Protein AF-A0A7Y4X3P5-F1 (afdb_monomer_lite)

Foldseek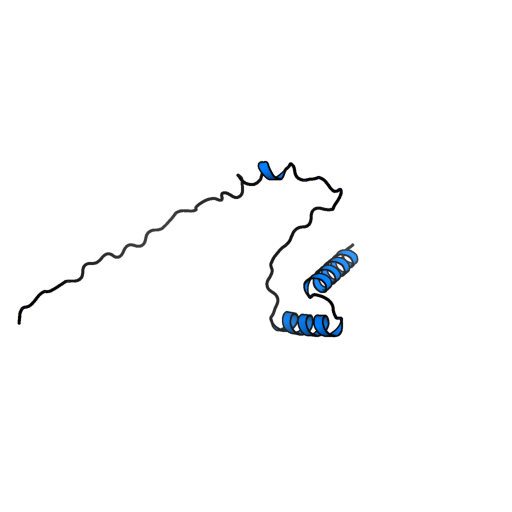 3Di:
DDDDDDDDDDDDDDDDDDDPDDPPPPVPPVPPPPPPDPDDDDDDDDDDDDPVVVVVLVVVCVVVVHDSVVVVVVVVVVVVVVVD

pLDDT: mean 72.59, std 22.55, range [35.78, 97.75]

Sequence (84 aa):
MSKKDFSIVGARRSGVIESTVFPAAVVAEEKINEFVAGQEPTTTMTFQLPTRVHTELKSYAVASRQKVKDILIRFIQEGLSRCK

Radius of gyration: 26.75 Å; chains: 1; bounding box: 82×50×46 Å

Secondary structure (DSSP, 8-state):
------------------------STTSSGGGG---S-PPPP-----PPPHHHHHHHHHHHHHHT--HHHHHHHHHHHHHHHT-

Structure (mmCIF, N/CA/C/O backbone):
data_AF-A0A7Y4X3P5-F1
#
_entry.id   AF-A0A7Y4X3P5-F1
#
loop_
_atom_site.group_PDB
_atom_site.id
_atom_site.type_symbol
_atom_site.label_atom_id
_atom_site.label_alt_id
_atom_site.label_comp_id
_atom_site.label_asym_id
_atom_site.label_entity_id
_atom_site.label_seq_id
_atom_site.pdbx_PDB_ins_code
_atom_site.Cartn_x
_atom_site.Cartn_y
_atom_site.Cartn_z
_atom_site.occupancy
_atom_site.B_iso_or_equiv
_atom_site.auth_seq_id
_atom_site.auth_comp_id
_atom_site.auth_asym_id
_atom_site.auth_atom_id
_atom_site.pdbx_PDB_model_num
ATOM 1 N N . MET A 1 1 ? 65.783 -22.958 14.169 1.00 43.53 1 MET A N 1
ATOM 2 C CA . MET A 1 1 ? 65.330 -21.549 14.226 1.00 43.53 1 MET A CA 1
ATOM 3 C C . MET A 1 1 ? 64.423 -21.368 15.437 1.00 43.53 1 MET A C 1
ATOM 5 O O . MET A 1 1 ? 63.763 -22.317 15.833 1.00 43.53 1 MET A O 1
ATOM 9 N N . SER A 1 2 ? 64.524 -20.204 16.076 1.00 41.72 2 SER A N 1
ATOM 10 C CA . SER A 1 2 ? 64.136 -19.901 17.460 1.00 41.72 2 SER A CA 1
ATOM 11 C C . SER A 1 2 ? 62.627 -19.850 17.735 1.00 41.72 2 SER A C 1
ATOM 13 O O . SER A 1 2 ? 61.857 -19.368 16.911 1.00 41.72 2 SER A O 1
ATOM 15 N N . LYS A 1 3 ? 62.265 -20.263 18.959 1.00 50.19 3 LYS A N 1
ATOM 16 C CA . LYS A 1 3 ? 60.998 -20.015 19.668 1.00 50.19 3 LYS A CA 1
ATOM 17 C C . LYS A 1 3 ? 60.721 -18.512 19.795 1.00 50.19 3 LYS A C 1
ATOM 19 O O . LYS A 1 3 ? 61.666 -17.785 20.110 1.00 50.19 3 LYS A O 1
ATOM 24 N N . LYS A 1 4 ? 59.453 -18.098 19.664 1.00 57.72 4 LYS A N 1
ATOM 25 C CA . LYS A 1 4 ? 58.809 -17.101 20.541 1.00 57.72 4 LYS A CA 1
ATOM 26 C C . LYS A 1 4 ? 57.312 -17.390 20.661 1.00 57.72 4 LYS A C 1
ATOM 28 O O . LYS A 1 4 ? 56.567 -17.332 19.689 1.00 57.72 4 LYS A O 1
ATOM 33 N N . ASP A 1 5 ? 56.954 -17.719 21.889 1.00 49.88 5 ASP A N 1
ATOM 34 C CA . ASP A 1 5 ? 55.638 -17.779 22.498 1.00 49.88 5 ASP A CA 1
ATOM 35 C C . ASP A 1 5 ? 54.877 -16.452 22.374 1.00 49.88 5 ASP A C 1
ATOM 37 O O . ASP A 1 5 ? 55.481 -15.385 22.474 1.00 49.88 5 ASP A O 1
ATOM 41 N N . PHE A 1 6 ? 53.548 -16.518 22.282 1.00 50.16 6 PHE A N 1
ATOM 42 C CA . PHE A 1 6 ? 52.685 -15.541 22.945 1.00 50.16 6 PHE A CA 1
ATOM 43 C C . PHE A 1 6 ? 51.461 -16.261 23.516 1.00 50.16 6 PHE A C 1
ATOM 45 O O . PHE A 1 6 ? 50.604 -16.766 22.792 1.00 50.16 6 PHE A O 1
ATOM 52 N N . SER A 1 7 ? 51.454 -16.351 24.844 1.00 43.34 7 SER A N 1
ATOM 53 C CA . SER A 1 7 ? 50.437 -16.999 25.663 1.00 43.34 7 SER A CA 1
ATOM 54 C C . SER A 1 7 ? 49.152 -16.182 25.801 1.00 43.34 7 SER A C 1
ATOM 56 O O . SER A 1 7 ? 49.140 -14.955 25.768 1.00 43.34 7 SER A O 1
ATOM 58 N N . ILE A 1 8 ? 48.089 -16.946 26.040 1.00 54.94 8 ILE A N 1
ATOM 59 C CA . ILE A 1 8 ? 46.721 -16.611 26.444 1.00 54.94 8 ILE A CA 1
ATOM 60 C C . ILE A 1 8 ? 46.681 -15.970 27.839 1.00 54.94 8 ILE A C 1
ATOM 62 O O . ILE A 1 8 ? 47.210 -16.584 28.756 1.00 54.94 8 ILE A O 1
ATOM 66 N N . VAL A 1 9 ? 45.947 -14.861 28.021 1.00 43.50 9 VAL A N 1
ATOM 67 C CA . VAL A 1 9 ? 45.166 -14.466 29.228 1.00 43.50 9 VAL A CA 1
ATOM 68 C C . VAL A 1 9 ? 44.189 -13.375 28.740 1.00 43.50 9 VAL A C 1
ATOM 70 O O . VAL A 1 9 ? 44.633 -12.425 28.116 1.00 43.50 9 VAL A O 1
ATOM 73 N N . GLY A 1 10 ? 42.861 -13.405 28.854 1.00 35.78 10 GLY A N 1
ATOM 74 C CA . GLY A 1 10 ? 41.969 -13.983 29.851 1.00 35.78 10 GLY A CA 1
ATOM 75 C C . GLY A 1 10 ? 41.194 -12.832 30.509 1.00 35.78 10 GLY A C 1
ATOM 76 O O . GLY A 1 10 ? 41.825 -11.963 31.087 1.00 35.78 10 GLY A O 1
ATOM 77 N N . ALA A 1 11 ? 39.858 -12.812 30.416 1.00 43.81 11 ALA A N 1
ATOM 78 C CA . ALA A 1 11 ? 38.954 -12.266 31.443 1.00 43.81 11 ALA A CA 1
ATOM 79 C C . ALA A 1 11 ? 37.489 -12.343 30.982 1.00 43.81 11 ALA A C 1
ATOM 81 O O . ALA A 1 11 ? 37.021 -11.578 30.144 1.00 43.81 11 ALA A O 1
ATOM 82 N N . ARG A 1 12 ? 36.743 -13.262 31.596 1.00 49.41 12 ARG A N 1
ATOM 83 C CA . ARG A 1 12 ? 35.287 -13.176 31.727 1.00 49.41 12 ARG A CA 1
ATOM 84 C C . ARG A 1 12 ? 34.955 -11.967 32.606 1.00 49.41 12 ARG A C 1
ATOM 86 O O . ARG A 1 12 ? 35.573 -11.845 33.661 1.00 49.41 12 ARG A O 1
ATOM 93 N N . ARG A 1 13 ? 33.923 -11.186 32.268 1.00 48.38 13 ARG A N 1
ATOM 94 C CA . ARG A 1 13 ? 33.001 -10.610 33.265 1.00 48.38 13 ARG A CA 1
ATOM 95 C C . ARG A 1 13 ? 31.716 -10.086 32.625 1.00 48.38 13 ARG A C 1
ATOM 97 O O . ARG A 1 13 ? 31.715 -9.139 31.853 1.00 48.38 13 ARG A O 1
ATOM 104 N N . SER A 1 14 ? 30.636 -10.760 33.009 1.00 48.19 14 SER A N 1
ATOM 105 C CA . SER A 1 14 ? 29.271 -10.252 33.085 1.00 48.19 14 SER A CA 1
ATOM 106 C C . SER A 1 14 ? 29.251 -8.879 33.766 1.00 48.19 14 SER A C 1
ATOM 108 O O . SER A 1 14 ? 29.813 -8.738 34.853 1.00 48.19 14 SER A O 1
ATOM 110 N N . GLY A 1 15 ? 28.589 -7.906 33.144 1.00 42.28 15 GLY A N 1
ATOM 111 C CA . GLY A 1 15 ? 28.351 -6.567 33.673 1.00 42.28 15 GLY A CA 1
ATOM 112 C C . GLY A 1 15 ? 26.969 -6.097 33.235 1.00 42.28 15 GLY A C 1
ATOM 113 O O . GLY A 1 15 ? 26.699 -5.948 32.049 1.00 42.28 15 GLY A O 1
ATOM 114 N N . VAL A 1 16 ? 26.090 -5.969 34.217 1.00 43.84 16 VAL A N 1
ATOM 115 C CA . VAL A 1 16 ? 24.715 -5.478 34.140 1.00 43.84 16 VAL A CA 1
ATOM 116 C C . VAL A 1 16 ? 24.746 -3.938 34.211 1.00 43.84 16 VAL A C 1
ATOM 118 O O . VAL A 1 16 ? 25.658 -3.385 34.817 1.00 43.84 16 VAL A O 1
ATOM 121 N N . ILE A 1 17 ? 23.693 -3.309 33.666 1.00 49.94 17 ILE A N 1
ATOM 122 C CA . ILE A 1 17 ? 23.237 -1.900 33.767 1.00 49.94 17 ILE A CA 1
ATOM 123 C C . ILE A 1 17 ? 24.048 -0.833 33.006 1.00 49.94 17 ILE A C 1
ATOM 125 O O . ILE A 1 17 ? 25.138 -0.465 33.411 1.00 49.94 17 ILE A O 1
ATOM 129 N N . GLU A 1 18 ? 23.427 -0.223 31.991 1.00 43.19 18 GLU A N 1
ATOM 130 C CA . GLU A 1 18 ? 23.050 1.195 32.085 1.00 43.19 18 GLU A CA 1
ATOM 131 C C . GLU A 1 18 ? 21.965 1.540 31.058 1.00 43.19 18 GLU A C 1
ATOM 133 O O . GLU A 1 18 ? 22.168 1.555 29.845 1.00 43.19 18 GLU A O 1
ATOM 138 N N . SER A 1 19 ? 20.770 1.788 31.598 1.00 49.31 19 SER A N 1
ATOM 139 C CA . SER A 1 19 ? 19.662 2.464 30.939 1.00 49.31 19 SER A CA 1
ATOM 140 C C . SER A 1 19 ? 20.130 3.852 30.506 1.00 49.31 19 SER A C 1
ATOM 142 O O . SER A 1 19 ? 20.053 4.806 31.277 1.00 49.31 19 SER A O 1
ATOM 144 N N . THR A 1 20 ? 20.613 3.979 29.274 1.00 44.00 20 THR A N 1
ATOM 145 C CA . THR A 1 20 ? 20.864 5.284 28.665 1.00 44.00 20 THR A CA 1
ATOM 146 C C . THR A 1 20 ? 19.550 5.823 28.121 1.00 44.00 20 THR A C 1
ATOM 148 O O . THR A 1 20 ? 19.078 5.512 27.031 1.00 44.00 20 THR A O 1
ATOM 151 N N . VAL A 1 21 ? 18.937 6.604 29.002 1.00 45.41 21 VAL A N 1
ATOM 152 C CA . VAL A 1 21 ? 17.866 7.557 28.759 1.00 45.41 21 VAL A CA 1
ATOM 153 C C . VAL A 1 21 ? 18.140 8.362 27.481 1.00 45.41 21 VAL A C 1
ATOM 155 O O . VAL A 1 21 ? 19.246 8.840 27.249 1.00 45.41 21 VAL A O 1
ATOM 158 N N . PHE A 1 22 ? 17.091 8.483 26.668 1.00 47.12 22 PHE A N 1
ATOM 159 C CA . PHE A 1 22 ? 16.885 9.401 25.547 1.00 47.12 22 PHE A CA 1
ATOM 160 C C . PHE A 1 22 ? 17.766 10.665 25.504 1.00 47.12 22 PHE A C 1
ATOM 162 O O . PHE A 1 22 ? 17.836 11.400 26.488 1.00 47.12 22 PHE A O 1
ATOM 169 N N . PRO A 1 23 ? 18.141 11.089 24.283 1.00 47.53 23 PRO A N 1
ATOM 170 C CA . PRO A 1 23 ? 18.087 12.498 23.929 1.00 47.53 23 PRO A CA 1
ATOM 171 C C . PRO A 1 23 ? 17.140 12.690 22.735 1.00 47.53 23 PRO A C 1
ATOM 173 O O . PRO A 1 23 ? 17.546 13.098 21.655 1.00 47.53 23 PRO A O 1
ATOM 176 N N . ALA A 1 24 ? 15.850 12.390 22.916 1.00 50.78 24 ALA A N 1
ATOM 177 C CA . ALA A 1 24 ? 14.805 12.841 21.987 1.00 50.78 24 ALA A CA 1
ATOM 178 C C . ALA A 1 24 ? 14.326 14.274 22.301 1.00 50.78 24 ALA A C 1
ATOM 180 O O . ALA A 1 24 ? 13.570 14.851 21.528 1.00 50.78 24 ALA A O 1
ATOM 181 N N . ALA A 1 25 ? 14.763 14.857 23.424 1.00 51.94 25 ALA A N 1
ATOM 182 C CA . ALA A 1 25 ? 14.212 16.109 23.940 1.00 51.94 25 ALA A CA 1
ATOM 183 C C . ALA A 1 25 ? 14.912 17.385 23.432 1.00 51.94 25 ALA A C 1
ATOM 185 O O . ALA A 1 25 ? 14.302 18.444 23.460 1.00 51.94 25 ALA A O 1
ATOM 186 N N . VAL A 1 26 ? 16.152 17.318 22.932 1.00 48.56 26 VAL A N 1
ATOM 187 C CA . VAL A 1 26 ? 16.935 18.537 22.607 1.00 48.56 26 VAL A CA 1
ATOM 188 C C . VAL A 1 26 ? 16.821 18.955 21.130 1.00 48.56 26 VAL A C 1
ATOM 190 O O . VAL A 1 26 ? 17.189 20.061 20.767 1.00 48.56 26 VAL A O 1
ATOM 193 N N . VAL A 1 27 ? 16.229 18.121 20.266 1.00 47.56 27 VAL A N 1
ATOM 194 C CA . VAL A 1 27 ? 15.948 18.476 18.853 1.00 47.56 27 VAL A CA 1
ATOM 195 C C . VAL A 1 27 ? 14.536 19.069 18.683 1.00 47.56 27 VAL A C 1
ATOM 197 O O . VAL A 1 27 ? 14.125 19.421 17.579 1.00 47.56 27 VAL A O 1
ATOM 200 N N . ALA A 1 28 ? 13.765 19.173 19.770 1.00 51.66 28 ALA A N 1
ATOM 201 C CA . ALA A 1 28 ? 12.380 19.628 19.720 1.00 51.66 28 ALA A CA 1
ATOM 202 C C . ALA A 1 28 ? 12.246 21.157 19.657 1.00 51.66 28 ALA A C 1
ATOM 204 O O . ALA A 1 28 ? 11.295 21.637 19.051 1.00 51.66 28 ALA A O 1
ATOM 205 N N . GLU A 1 29 ? 13.179 21.921 20.235 1.00 49.31 29 GLU A N 1
ATOM 206 C CA . GLU A 1 29 ? 12.980 23.367 20.428 1.00 49.31 29 GLU A CA 1
ATOM 207 C C . GLU A 1 29 ? 13.355 24.227 19.208 1.00 49.31 29 GLU A C 1
ATOM 209 O O . GLU A 1 29 ? 12.729 25.259 18.980 1.00 49.31 29 GLU A O 1
ATOM 214 N N . GLU A 1 30 ? 14.272 23.782 18.340 1.00 48.47 30 GLU A N 1
ATOM 215 C CA . GLU A 1 30 ? 14.625 24.529 17.115 1.00 48.47 30 GLU A CA 1
ATOM 216 C C . GLU A 1 30 ? 13.708 24.247 15.914 1.00 48.47 30 GLU A C 1
ATOM 218 O O . GLU A 1 30 ? 13.682 25.023 14.961 1.00 48.47 30 GLU A O 1
ATOM 223 N N . LYS A 1 31 ? 12.895 23.183 15.950 1.00 50.41 31 LYS A N 1
ATOM 224 C CA . LYS A 1 31 ? 11.952 22.849 14.861 1.00 50.41 31 LYS A CA 1
ATOM 225 C C . LYS A 1 31 ? 10.569 23.488 14.994 1.00 50.41 31 LYS A C 1
ATOM 227 O O . LYS A 1 31 ? 9.691 23.219 14.179 1.00 50.41 31 LYS A O 1
ATOM 232 N N . ILE A 1 32 ? 10.361 24.334 16.000 1.00 52.34 32 ILE A N 1
ATOM 233 C CA . ILE A 1 32 ? 9.057 24.964 16.262 1.00 52.34 32 ILE A CA 1
ATOM 234 C C . ILE A 1 32 ? 8.815 26.174 15.328 1.00 52.34 32 ILE A C 1
ATOM 236 O O . ILE A 1 32 ? 7.689 26.645 15.211 1.00 52.34 32 ILE A O 1
ATOM 240 N N . ASN A 1 33 ? 9.829 26.635 14.581 1.00 48.69 33 ASN A N 1
ATOM 241 C CA . ASN A 1 33 ? 9.752 27.835 13.731 1.00 48.69 33 ASN A CA 1
ATOM 242 C C . ASN A 1 33 ? 9.680 27.577 12.210 1.00 48.69 33 ASN A C 1
ATOM 244 O O . ASN A 1 33 ? 10.030 28.455 11.426 1.00 48.69 33 ASN A O 1
ATOM 248 N N . GLU A 1 34 ? 9.175 26.421 11.766 1.00 53.09 34 GLU A N 1
ATOM 249 C CA . GLU A 1 34 ? 8.937 26.150 10.333 1.00 53.09 34 GLU A CA 1
ATOM 250 C C . GLU A 1 34 ? 7.478 25.742 10.036 1.00 53.09 34 GLU A C 1
ATOM 252 O O . GLU A 1 34 ? 7.189 24.943 9.152 1.00 53.09 34 GLU A O 1
ATOM 257 N N . PHE A 1 35 ? 6.515 26.310 10.771 1.00 55.03 35 PHE A N 1
ATOM 258 C CA . PHE A 1 35 ? 5.082 26.210 10.452 1.00 55.03 35 PHE 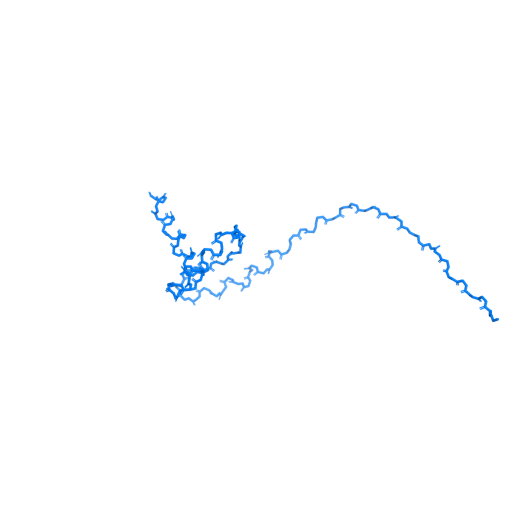A CA 1
ATOM 259 C C . PHE A 1 35 ? 4.644 27.348 9.518 1.00 55.03 35 PHE A C 1
ATOM 261 O O . PHE A 1 35 ? 3.758 28.137 9.835 1.00 55.03 35 PHE A O 1
ATOM 268 N N . VAL A 1 36 ? 5.269 27.453 8.345 1.00 60.38 36 VAL A N 1
ATOM 269 C CA . VAL A 1 36 ? 4.845 28.384 7.290 1.00 60.38 36 VAL A CA 1
ATOM 270 C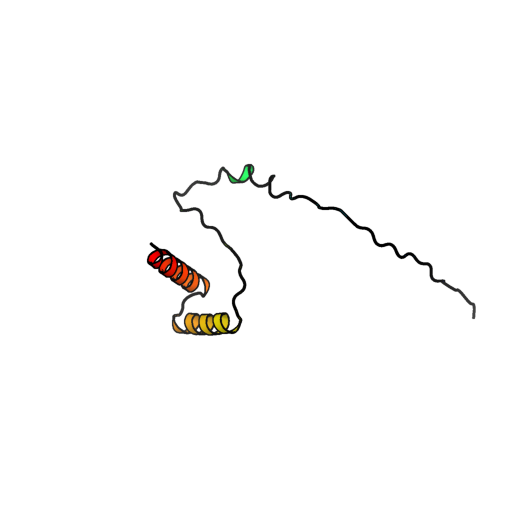 C . VAL A 1 36 ? 4.398 27.567 6.082 1.00 60.38 36 VAL A C 1
ATOM 272 O O . VAL A 1 36 ? 5.233 27.229 5.255 1.00 60.38 36 VAL A O 1
ATOM 275 N N . ALA A 1 37 ? 3.099 27.227 6.006 1.00 57.31 37 ALA A N 1
ATOM 276 C CA . ALA A 1 37 ? 2.398 26.866 4.750 1.00 57.31 37 ALA A CA 1
ATOM 277 C C . ALA A 1 37 ? 0.904 26.477 4.893 1.00 57.31 37 ALA A C 1
ATOM 279 O O . ALA A 1 37 ? 0.309 26.074 3.899 1.00 57.31 37 ALA A O 1
ATOM 280 N N . GLY A 1 38 ? 0.267 26.515 6.074 1.00 64.69 38 GLY A N 1
ATOM 281 C CA . GLY A 1 38 ? -1.142 26.080 6.201 1.00 64.69 38 GLY A CA 1
ATOM 282 C C . GLY A 1 38 ? -1.391 24.609 5.818 1.00 64.69 38 GLY A C 1
ATOM 283 O O . GLY A 1 38 ? -2.530 24.205 5.597 1.00 64.69 38 GLY A O 1
ATOM 284 N N . GLN A 1 39 ? -0.324 23.814 5.720 1.00 65.00 39 GLN A N 1
ATOM 285 C CA . GLN A 1 39 ? -0.369 22.398 5.396 1.00 65.00 39 GLN A CA 1
ATOM 286 C C . GLN A 1 39 ? -0.532 21.594 6.687 1.00 65.00 39 GLN A C 1
ATOM 288 O O . GLN A 1 39 ? 0.148 21.865 7.679 1.00 65.00 39 GLN A O 1
ATOM 293 N N . GLU A 1 40 ? -1.423 20.602 6.679 1.00 75.69 40 GLU A N 1
ATOM 294 C CA . GLU A 1 40 ? -1.573 19.704 7.823 1.00 75.69 40 GLU A CA 1
ATOM 295 C C . GLU A 1 40 ? -0.245 18.989 8.129 1.00 75.69 40 GLU A C 1
ATOM 297 O O . GLU A 1 40 ? 0.444 18.526 7.205 1.00 75.69 40 GLU A O 1
ATOM 302 N N . PRO A 1 41 ? 0.134 18.878 9.416 1.00 81.06 41 PRO A N 1
ATOM 303 C CA . PRO A 1 41 ? 1.377 18.230 9.802 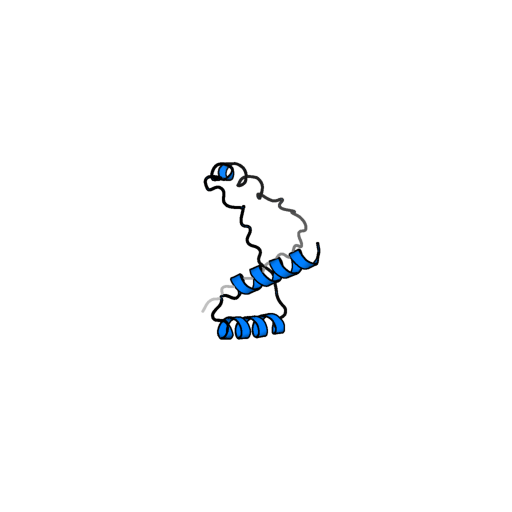1.00 81.06 41 PRO A CA 1
ATOM 304 C C . PRO A 1 41 ? 1.369 16.774 9.330 1.00 81.06 41 PRO A C 1
ATOM 306 O O . PRO A 1 41 ? 0.539 15.963 9.737 1.00 81.06 41 PRO A O 1
ATOM 309 N N . THR A 1 42 ? 2.316 16.429 8.457 1.00 85.06 42 THR A N 1
ATOM 310 C CA . THR A 1 42 ? 2.438 15.072 7.918 1.00 85.06 42 THR A CA 1
ATOM 311 C C . THR A 1 42 ? 3.451 14.277 8.732 1.00 85.06 42 THR A C 1
ATOM 313 O O . THR A 1 42 ? 4.615 14.658 8.829 1.00 85.06 42 THR A O 1
ATOM 316 N N . THR A 1 43 ? 3.033 13.131 9.269 1.00 88.06 43 THR A N 1
ATOM 317 C CA . THR A 1 43 ? 3.925 12.187 9.961 1.00 88.06 43 THR A CA 1
ATOM 318 C C . THR A 1 43 ? 4.154 10.947 9.100 1.00 88.06 43 THR A C 1
ATOM 320 O O . THR A 1 43 ? 3.239 10.463 8.436 1.00 88.06 43 THR A O 1
ATOM 323 N N . THR A 1 44 ? 5.378 10.414 9.105 1.00 90.69 44 THR A N 1
ATOM 324 C CA . THR A 1 44 ? 5.709 9.139 8.450 1.00 90.69 44 THR A CA 1
ATOM 325 C C . THR A 1 44 ? 6.045 8.095 9.506 1.00 90.69 44 THR A C 1
ATOM 327 O O . THR A 1 44 ? 6.870 8.349 10.378 1.00 90.69 44 THR A O 1
ATOM 330 N N . MET A 1 45 ? 5.435 6.914 9.406 1.00 90.00 45 MET A N 1
ATOM 331 C CA . MET A 1 45 ? 5.731 5.764 10.263 1.00 90.00 45 MET A CA 1
ATOM 332 C C . MET A 1 45 ? 6.126 4.563 9.408 1.00 90.00 45 MET A C 1
ATOM 334 O O . MET A 1 45 ? 5.574 4.346 8.327 1.00 90.00 45 MET A O 1
ATOM 338 N N . THR A 1 46 ? 7.078 3.774 9.898 1.00 93.31 46 THR A N 1
ATOM 339 C CA . THR A 1 46 ? 7.439 2.480 9.319 1.00 93.31 46 THR A CA 1
ATOM 340 C C . THR A 1 46 ? 6.755 1.369 10.108 1.00 93.31 46 THR A C 1
ATOM 342 O O . THR A 1 46 ? 6.675 1.413 11.333 1.00 93.31 46 THR A O 1
ATOM 345 N N . PHE A 1 47 ? 6.237 0.366 9.406 1.00 93.12 47 PHE A N 1
ATOM 346 C CA . PHE A 1 47 ? 5.610 -0.798 10.020 1.00 93.12 47 PHE A CA 1
ATOM 347 C C . PHE A 1 47 ? 5.891 -2.043 9.185 1.00 93.12 47 PHE A C 1
ATOM 349 O O . PHE A 1 47 ? 6.212 -1.958 7.997 1.00 93.12 47 PHE A O 1
ATOM 356 N N . GLN A 1 48 ? 5.795 -3.206 9.819 1.00 94.56 48 GLN A N 1
ATOM 357 C CA . GLN A 1 48 ? 5.971 -4.486 9.146 1.00 94.56 48 GLN A CA 1
ATOM 358 C C . GLN A 1 48 ? 4.615 -4.997 8.653 1.00 94.56 48 GLN A C 1
ATOM 360 O O . GLN A 1 48 ? 3.644 -5.009 9.408 1.00 94.56 48 GLN A O 1
ATOM 365 N N . LEU A 1 49 ? 4.554 -5.440 7.394 1.00 95.06 49 LEU A N 1
ATOM 366 C CA . LEU A 1 49 ? 3.416 -6.193 6.867 1.00 95.06 49 LEU A CA 1
ATOM 367 C C . LEU A 1 49 ? 3.763 -7.681 6.777 1.00 95.06 49 LEU A C 1
ATOM 369 O O . LEU A 1 49 ? 4.894 -8.016 6.416 1.00 95.06 49 LEU A O 1
ATOM 373 N N . PRO A 1 50 ? 2.777 -8.576 6.965 1.00 97.69 50 PRO A N 1
ATOM 374 C CA . PRO A 1 50 ? 2.908 -9.958 6.530 1.00 97.69 50 PRO A CA 1
ATOM 375 C C . PRO A 1 50 ? 3.308 -10.030 5.050 1.00 97.69 50 PRO A C 1
ATOM 377 O O . PRO A 1 50 ? 2.712 -9.359 4.201 1.00 97.69 50 PRO A O 1
ATOM 380 N N . THR A 1 51 ? 4.285 -10.883 4.726 1.00 97.50 51 THR A N 1
ATOM 381 C CA . THR A 1 51 ? 4.878 -10.982 3.379 1.00 97.50 51 THR A CA 1
ATOM 382 C C . THR A 1 51 ? 3.832 -11.191 2.290 1.00 97.50 51 THR A C 1
ATOM 384 O O . THR A 1 51 ? 3.906 -10.566 1.235 1.00 97.50 51 THR A O 1
ATOM 387 N N . ARG A 1 52 ? 2.820 -12.025 2.563 1.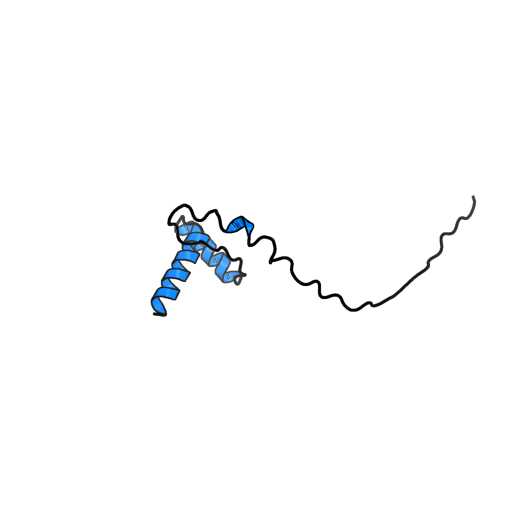00 97.31 52 ARG A N 1
ATOM 388 C CA . ARG A 1 52 ? 1.717 -12.284 1.632 1.00 97.31 52 ARG A CA 1
ATOM 389 C C . ARG A 1 52 ? 0.981 -10.998 1.246 1.00 97.31 52 ARG A C 1
ATOM 391 O O . ARG A 1 52 ? 0.821 -10.725 0.061 1.00 97.31 52 ARG A O 1
ATOM 398 N N . VAL A 1 53 ? 0.602 -10.190 2.237 1.00 96.56 53 VAL A N 1
ATOM 399 C CA . VAL A 1 53 ? -0.141 -8.938 2.024 1.00 96.56 53 VAL A CA 1
ATOM 400 C C . VAL A 1 53 ? 0.712 -7.935 1.253 1.00 96.56 53 VAL A C 1
ATOM 402 O O . VAL A 1 53 ? 0.226 -7.293 0.330 1.00 96.56 53 VAL A O 1
ATOM 405 N N . HIS A 1 54 ? 2.002 -7.829 1.577 1.00 95.69 54 HIS A N 1
ATOM 406 C CA . HIS A 1 54 ? 2.912 -6.940 0.857 1.00 95.69 54 HIS A CA 1
ATOM 407 C C . HIS A 1 54 ? 3.065 -7.321 -0.627 1.00 95.69 54 HIS A C 1
ATOM 409 O O . HIS A 1 54 ? 3.086 -6.438 -1.487 1.00 95.69 54 HIS A O 1
ATOM 415 N N . THR A 1 55 ? 3.148 -8.615 -0.947 1.00 97.50 55 THR A N 1
ATOM 416 C CA . THR A 1 55 ? 3.229 -9.087 -2.338 1.00 97.50 55 THR A CA 1
ATOM 417 C C . THR A 1 55 ? 1.943 -8.794 -3.106 1.00 97.50 55 THR A C 1
ATOM 419 O O . THR A 1 55 ? 2.008 -8.235 -4.199 1.00 97.50 55 THR A O 1
ATOM 422 N N . GLU A 1 56 ? 0.781 -9.102 -2.526 1.00 97.12 56 GLU A N 1
ATOM 423 C CA . GLU A 1 56 ? -0.522 -8.797 -3.135 1.00 97.12 56 GLU A CA 1
ATOM 424 C C . GLU A 1 56 ? -0.689 -7.284 -3.362 1.00 97.12 56 GLU A C 1
ATOM 426 O O . GLU A 1 56 ? -1.067 -6.847 -4.452 1.00 97.12 56 GLU A O 1
ATOM 431 N N . LEU A 1 57 ? -0.302 -6.471 -2.375 1.00 96.44 57 LEU A N 1
ATOM 432 C CA . LEU A 1 57 ? -0.334 -5.014 -2.456 1.00 96.44 57 LEU A CA 1
ATOM 433 C C . LEU A 1 57 ? 0.592 -4.468 -3.551 1.00 96.44 57 LEU A C 1
ATOM 435 O O . LEU A 1 57 ? 0.216 -3.542 -4.269 1.00 96.44 57 LEU A O 1
ATOM 439 N N . LYS A 1 58 ? 1.786 -5.050 -3.722 1.00 96.94 58 LYS A N 1
ATOM 440 C CA . LYS A 1 58 ? 2.691 -4.699 -4.827 1.00 96.94 58 LYS A CA 1
ATOM 441 C C . LYS A 1 58 ? 2.090 -5.040 -6.186 1.00 96.94 58 LYS A C 1
ATOM 443 O O . LYS A 1 58 ? 2.147 -4.203 -7.083 1.00 96.94 58 LYS A O 1
ATOM 448 N N . SER A 1 59 ? 1.498 -6.222 -6.341 1.00 97.75 59 SER A N 1
ATOM 449 C CA . SER A 1 59 ? 0.835 -6.603 -7.593 1.00 97.75 59 SER A CA 1
ATOM 450 C C . SER A 1 59 ? -0.314 -5.653 -7.929 1.00 97.75 59 SER A C 1
ATOM 452 O O . SER A 1 59 ? -0.420 -5.187 -9.064 1.00 97.75 59 SER A O 1
ATOM 454 N N . TYR A 1 60 ? -1.123 -5.287 -6.932 1.00 97.38 60 TYR A N 1
ATOM 455 C CA . TYR A 1 60 ? -2.192 -4.304 -7.095 1.00 97.38 60 TYR A CA 1
ATOM 456 C C . TYR A 1 60 ? -1.658 -2.910 -7.467 1.00 97.38 60 TYR A C 1
ATOM 458 O O . TYR A 1 60 ? -2.214 -2.247 -8.343 1.00 97.38 60 TYR A O 1
ATOM 466 N N . ALA A 1 61 ? -0.550 -2.476 -6.862 1.00 97.56 61 ALA A N 1
ATOM 467 C CA . ALA A 1 61 ? 0.100 -1.205 -7.177 1.00 97.56 61 ALA A CA 1
ATOM 468 C C . ALA A 1 61 ? 0.573 -1.134 -8.638 1.00 97.56 61 ALA A C 1
ATOM 470 O O . ALA A 1 61 ? 0.349 -0.132 -9.318 1.00 97.56 61 ALA A O 1
ATOM 471 N N . VAL A 1 62 ? 1.151 -2.225 -9.151 1.00 97.56 62 VAL A N 1
ATOM 472 C CA . VAL A 1 62 ? 1.553 -2.330 -10.562 1.00 97.56 62 VAL A CA 1
ATOM 473 C C . VAL A 1 62 ? 0.334 -2.272 -11.484 1.00 97.56 62 VAL A C 1
ATOM 475 O O . VAL A 1 62 ? 0.329 -1.489 -12.434 1.00 97.56 62 VAL A O 1
ATOM 478 N N . ALA A 1 63 ? -0.717 -3.043 -11.186 1.00 97.31 63 ALA A N 1
ATOM 479 C CA . ALA A 1 63 ? -1.935 -3.077 -11.997 1.00 97.31 63 ALA A CA 1
ATOM 480 C C . ALA A 1 63 ? -2.653 -1.715 -12.043 1.00 97.31 63 ALA A C 1
ATOM 482 O O . ALA A 1 63 ? -3.141 -1.301 -13.093 1.00 97.31 63 ALA A O 1
ATOM 483 N N . SER A 1 64 ? -2.676 -0.998 -10.918 1.00 95.88 64 SER A N 1
ATOM 484 C CA . SER A 1 64 ? -3.321 0.315 -10.783 1.00 95.88 64 SER A CA 1
ATOM 485 C C . SER A 1 64 ? -2.430 1.498 -11.178 1.00 95.88 64 SER A C 1
ATOM 487 O O . SER A 1 64 ? -2.913 2.630 -11.196 1.00 95.88 64 SER A O 1
ATOM 489 N N . ARG A 1 65 ? -1.148 1.259 -11.506 1.00 96.81 65 ARG A N 1
ATOM 490 C CA . ARG A 1 65 ? -0.123 2.289 -11.772 1.00 96.81 65 ARG A CA 1
ATOM 491 C C . ARG A 1 65 ? 0.009 3.320 -10.642 1.00 96.81 65 ARG A C 1
ATOM 493 O O . ARG A 1 65 ? 0.275 4.494 -10.889 1.00 96.81 65 ARG A O 1
ATOM 500 N N . GLN A 1 66 ? -0.172 2.880 -9.401 1.00 96.62 66 GLN A N 1
ATOM 501 C CA . GLN A 1 66 ? -0.077 3.717 -8.205 1.00 96.62 66 GLN A CA 1
ATOM 502 C C . GLN A 1 66 ? 1.103 3.284 -7.339 1.00 96.62 66 GLN A C 1
ATOM 504 O O . GLN A 1 66 ? 1.571 2.147 -7.417 1.00 96.62 66 GLN A O 1
ATOM 509 N N . LYS A 1 67 ? 1.604 4.181 -6.483 1.00 96.00 67 LYS A N 1
ATOM 510 C CA . LYS A 1 67 ? 2.619 3.799 -5.497 1.00 96.00 67 LYS A CA 1
ATOM 511 C C . LYS A 1 67 ? 1.944 3.074 -4.339 1.00 96.00 67 LYS A C 1
ATOM 513 O O . LYS A 1 67 ? 0.874 3.465 -3.885 1.00 96.00 67 LYS A O 1
ATOM 518 N N . VAL A 1 68 ? 2.636 2.080 -3.785 1.00 94.94 68 VAL A N 1
ATOM 519 C CA . VAL A 1 68 ? 2.191 1.345 -2.587 1.00 94.94 68 VAL A CA 1
ATOM 520 C C . VAL A 1 68 ? 1.827 2.297 -1.439 1.00 94.94 68 VAL A C 1
ATOM 522 O O . VAL A 1 68 ? 0.828 2.082 -0.761 1.00 94.94 68 VAL A O 1
ATOM 525 N N . LYS A 1 69 ? 2.596 3.381 -1.259 1.00 93.94 69 LYS A N 1
ATOM 526 C CA . LYS A 1 69 ? 2.326 4.415 -0.248 1.00 93.94 69 LYS A CA 1
ATOM 527 C C . LYS A 1 69 ? 0.946 5.058 -0.426 1.00 93.94 69 LYS A C 1
ATOM 529 O O . LYS A 1 69 ? 0.214 5.169 0.548 1.00 93.94 69 LYS A O 1
ATOM 534 N N . ASP A 1 70 ? 0.594 5.451 -1.646 1.00 94.94 70 ASP A N 1
ATOM 535 C CA . ASP A 1 70 ? -0.655 6.173 -1.925 1.00 94.94 70 ASP A CA 1
ATOM 536 C C . ASP A 1 70 ? -1.870 5.260 -1.702 1.00 94.94 70 ASP A C 1
ATOM 538 O O . ASP A 1 70 ? -2.872 5.666 -1.116 1.00 94.94 70 ASP A O 1
ATOM 542 N N . ILE A 1 71 ? -1.732 3.985 -2.073 1.00 96.19 71 ILE A N 1
ATOM 543 C CA . ILE A 1 71 ? -2.747 2.951 -1.841 1.00 96.19 71 ILE A CA 1
ATOM 544 C C . ILE A 1 71 ? -2.941 2.705 -0.339 1.00 96.19 71 ILE A C 1
ATOM 546 O O . ILE A 1 71 ? -4.075 2.632 0.129 1.00 96.19 71 ILE A O 1
ATOM 550 N N . LEU A 1 72 ? -1.850 2.619 0.431 1.00 94.69 72 LEU A N 1
ATOM 551 C CA . LEU A 1 72 ? -1.917 2.462 1.887 1.00 94.69 72 LEU A CA 1
ATOM 552 C C . LEU A 1 72 ? -2.583 3.662 2.561 1.00 94.69 72 LEU A C 1
ATOM 554 O O . LEU A 1 72 ? -3.440 3.466 3.418 1.00 94.69 72 LEU A O 1
ATOM 558 N N . ILE A 1 73 ? -2.226 4.887 2.161 1.00 93.56 73 ILE A N 1
ATOM 559 C CA . ILE A 1 73 ? -2.861 6.107 2.678 1.00 93.56 73 ILE A CA 1
ATOM 560 C C . ILE A 1 73 ? -4.368 6.050 2.429 1.00 93.56 73 ILE A C 1
ATOM 562 O O . ILE A 1 73 ? -5.148 6.265 3.356 1.00 93.56 73 ILE A O 1
ATOM 566 N N . ARG A 1 74 ? -4.778 5.682 1.212 1.00 94.44 74 ARG A N 1
ATOM 567 C CA . ARG A 1 74 ? -6.190 5.544 0.856 1.00 94.44 74 ARG A CA 1
ATOM 568 C C . ARG A 1 74 ? -6.907 4.500 1.718 1.00 94.44 74 ARG A C 1
ATOM 570 O O . ARG A 1 74 ? -7.973 4.792 2.246 1.00 94.44 74 ARG A O 1
ATOM 577 N N . PHE A 1 75 ? -6.336 3.310 1.902 1.00 94.38 75 PHE A N 1
ATOM 578 C CA . PHE A 1 75 ? -6.948 2.274 2.746 1.00 94.38 75 PHE A CA 1
ATOM 579 C C . PHE A 1 75 ? -7.064 2.699 4.211 1.00 94.38 75 PHE A C 1
ATOM 581 O O . PHE A 1 75 ? -8.076 2.414 4.848 1.00 94.38 75 PHE A O 1
ATOM 588 N N . ILE A 1 76 ? -6.069 3.417 4.736 1.00 93.00 76 ILE A N 1
ATOM 589 C CA . ILE A 1 76 ? -6.125 3.975 6.091 1.00 93.00 76 ILE A CA 1
ATOM 590 C C . ILE A 1 76 ? -7.254 5.011 6.188 1.00 93.00 76 ILE A C 1
ATOM 592 O O . ILE A 1 76 ? -8.061 4.939 7.110 1.00 93.00 76 ILE A O 1
ATOM 596 N N . GLN A 1 77 ? -7.363 5.932 5.227 1.00 92.94 77 GLN A N 1
ATOM 597 C CA . GLN A 1 77 ? -8.432 6.938 5.190 1.00 92.94 77 GLN A CA 1
ATOM 598 C C . GLN A 1 77 ? -9.828 6.302 5.088 1.00 92.94 77 GLN A C 1
ATOM 600 O O . GLN A 1 77 ? -10.738 6.689 5.825 1.00 92.94 77 GLN A O 1
ATOM 605 N N . GLU A 1 78 ? -9.997 5.305 4.215 1.00 94.62 78 GLU A N 1
ATOM 606 C CA . GLU A 1 78 ? -11.249 4.556 4.069 1.00 94.62 78 GLU A CA 1
ATOM 607 C C . GLU A 1 78 ? -11.595 3.779 5.351 1.00 94.62 78 GLU A C 1
ATOM 609 O O . GLU A 1 78 ? -12.753 3.773 5.766 1.00 94.62 78 GLU A O 1
ATOM 614 N N . GLY A 1 79 ? -10.607 3.162 6.008 1.00 93.56 79 GLY A N 1
ATOM 615 C CA . GLY A 1 79 ? -10.789 2.456 7.278 1.00 93.56 79 GLY A CA 1
ATOM 616 C C . GLY A 1 79 ? -11.204 3.390 8.415 1.00 93.56 79 GLY A C 1
ATOM 617 O O . GLY A 1 79 ? -12.193 3.129 9.093 1.00 93.56 79 GLY A O 1
ATOM 618 N N . LEU A 1 80 ? -10.512 4.521 8.576 1.00 92.25 80 LEU A N 1
ATOM 619 C CA . LEU A 1 80 ? -10.839 5.527 9.592 1.00 92.25 80 LEU A CA 1
ATOM 620 C C . LEU A 1 80 ? -12.218 6.159 9.371 1.00 92.25 80 LEU A C 1
ATOM 622 O O . LEU A 1 80 ? -12.903 6.474 10.339 1.00 92.25 80 LEU A O 1
ATOM 626 N N . SER A 1 81 ? -12.637 6.326 8.114 1.00 90.94 81 SER A N 1
ATOM 627 C CA . SER A 1 81 ? -13.956 6.879 7.782 1.00 90.94 81 SER A CA 1
ATOM 628 C C . SER A 1 81 ? -15.104 5.921 8.108 1.00 90.94 81 SER A C 1
ATOM 630 O O . SER A 1 81 ? -16.200 6.382 8.393 1.00 90.94 81 SER A O 1
ATOM 632 N N . ARG A 1 82 ? -14.865 4.602 8.084 1.00 89.00 82 ARG A N 1
ATOM 633 C CA . ARG A 1 82 ? -15.857 3.573 8.456 1.00 89.00 82 ARG A CA 1
ATOM 634 C C . ARG A 1 82 ? -16.000 3.383 9.966 1.00 89.00 82 ARG A C 1
ATOM 636 O O . ARG A 1 82 ? -16.985 2.801 10.402 1.00 89.00 82 ARG A O 1
ATOM 643 N N . CYS A 1 83 ? -15.006 3.814 10.739 1.00 72.56 83 CYS A N 1
ATOM 644 C CA . CYS A 1 83 ? -15.007 3.719 12.199 1.00 72.56 83 CYS A CA 1
ATOM 645 C C . CYS A 1 83 ? -15.684 4.916 12.892 1.00 72.56 83 CYS A C 1
ATOM 647 O O . CYS A 1 83 ? -15.700 4.953 14.121 1.00 72.56 83 CYS A O 1
ATOM 649 N N . LYS A 1 84 ? -16.179 5.898 12.129 1.00 60.75 84 LYS A N 1
ATOM 650 C CA . 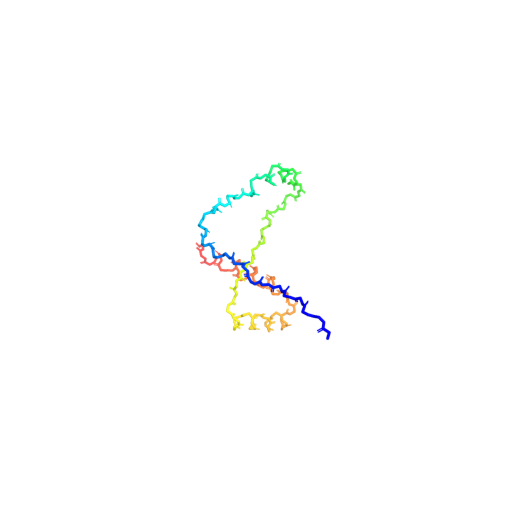LYS A 1 84 ? -16.983 7.024 12.621 1.00 60.75 84 LYS A CA 1
ATOM 651 C C . LYS A 1 84 ? -18.464 6.703 12.490 1.00 60.75 84 LYS A C 1
ATOM 653 O O . LYS A 1 84 ? -19.208 7.116 13.402 1.00 60.75 84 LYS A O 1
#